Protein AF-A0A1Y1ZKG2-F1 (afdb_monomer_lite)

InterPro domains:
  IPR050148 Terpene synthase-like [PTHR31739] (9-121)

Radius of gyration: 19.65 Å; chains: 1; bounding box: 50×40×45 Å

Secondary structure (DSSP, 8-state):
-GGG--STT---TTHHHHHHHHHHHHHHTT-----TTHHHHHHHHHHHHHHHHHHHTSSS--GGGGGGGGGTTTS-GGGGGGG--TTSSBTTBHHHHHHHHHHSSS--HHHHHHHHHHHHHHHH----TTS--HHHHHHHHHHHHHHHHHTTS--SSS-S-PPPPP-

Structure (mmCIF, N/CA/C/O backbone):
data_AF-A0A1Y1ZKG2-F1
#
_entry.id   AF-A0A1Y1ZKG2-F1
#
loop_
_atom_site.group_PDB
_atom_site.id
_atom_site.type_symbol
_atom_site.label_atom_id
_atom_site.label_alt_id
_atom_site.label_comp_id
_atom_site.label_asym_id
_atom_site.label_entity_id
_atom_site.label_seq_id
_atom_site.pdbx_PDB_ins_code
_atom_site.Cartn_x
_atom_site.Cartn_y
_atom_site.Cartn_z
_atom_site.occupancy
_atom_site.B_iso_or_equiv
_atom_site.auth_seq_id
_atom_site.auth_comp_id
_atom_site.auth_asym_id
_atom_site.auth_atom_id
_atom_site.pdbx_PDB_model_num
ATOM 1 N N . MET A 1 1 ? 0.828 0.495 -25.439 1.00 57.72 1 MET A N 1
ATOM 2 C CA . MET A 1 1 ? 1.589 -0.737 -25.111 1.00 57.72 1 MET A CA 1
ATOM 3 C C . MET A 1 1 ? 2.857 -0.358 -24.353 1.00 57.72 1 MET A C 1
ATOM 5 O O . MET A 1 1 ? 3.376 0.718 -24.618 1.00 57.72 1 MET A O 1
ATOM 9 N N . LEU A 1 2 ? 3.376 -1.229 -23.473 1.00 71.62 2 LEU A N 1
ATOM 10 C CA . LEU A 1 2 ? 4.592 -0.980 -22.667 1.00 71.62 2 LEU A CA 1
ATOM 11 C C . LEU A 1 2 ? 5.842 -0.629 -23.502 1.00 71.62 2 LEU A C 1
ATOM 13 O O . LEU A 1 2 ? 6.729 0.058 -23.012 1.00 71.62 2 LEU A O 1
ATOM 17 N N . GLY A 1 3 ? 5.897 -1.046 -24.774 1.00 71.06 3 GLY A N 1
ATOM 18 C CA . GLY A 1 3 ? 7.006 -0.734 -25.685 1.00 71.06 3 GLY A CA 1
ATOM 19 C C . GLY A 1 3 ? 7.157 0.746 -26.068 1.00 71.06 3 GLY A C 1
ATOM 20 O O . GLY A 1 3 ? 8.199 1.112 -26.592 1.00 71.06 3 GLY A O 1
ATOM 21 N N . GLY A 1 4 ? 6.154 1.590 -25.800 1.00 76.62 4 GLY A N 1
ATOM 22 C CA . GLY A 1 4 ? 6.205 3.040 -26.037 1.00 76.62 4 GLY A CA 1
ATOM 23 C C . GLY A 1 4 ? 6.138 3.864 -24.754 1.00 76.62 4 GLY A C 1
ATOM 24 O O . GLY A 1 4 ? 5.709 5.012 -24.799 1.00 76.62 4 GLY A O 1
ATOM 25 N N . TRP A 1 5 ? 6.450 3.264 -23.602 1.00 77.06 5 TRP A N 1
ATOM 26 C CA . TRP A 1 5 ? 6.348 3.973 -22.335 1.00 77.06 5 TRP A CA 1
ATOM 27 C C . TRP A 1 5 ? 7.523 4.935 -22.147 1.00 77.06 5 TRP A C 1
ATOM 29 O O . TRP A 1 5 ? 8.665 4.518 -21.961 1.00 77.06 5 TRP A O 1
ATOM 39 N N . ASP A 1 6 ? 7.198 6.223 -22.176 1.00 79.00 6 ASP A N 1
ATOM 40 C CA . ASP A 1 6 ? 8.084 7.317 -21.807 1.00 79.00 6 ASP A CA 1
ATOM 41 C C . ASP A 1 6 ? 7.998 7.591 -20.294 1.00 79.00 6 ASP A C 1
ATOM 43 O O . ASP A 1 6 ? 6.964 8.029 -19.776 1.00 79.00 6 ASP A O 1
ATOM 47 N N . LEU A 1 7 ? 9.084 7.288 -19.579 1.00 74.88 7 LEU A N 1
ATOM 48 C CA . LEU A 1 7 ? 9.187 7.512 -18.136 1.00 74.88 7 LEU A CA 1
ATOM 49 C C . LEU A 1 7 ? 9.296 8.998 -17.785 1.00 74.88 7 LEU A C 1
ATOM 51 O O . LEU A 1 7 ? 8.821 9.389 -16.724 1.00 74.88 7 LEU A O 1
ATOM 55 N N . GLU A 1 8 ? 9.892 9.819 -18.650 1.00 73.38 8 GLU A N 1
ATOM 56 C CA . GLU A 1 8 ? 10.102 11.246 -18.381 1.00 73.38 8 GLU A CA 1
ATOM 57 C C . GLU A 1 8 ? 8.808 12.044 -18.564 1.00 73.38 8 GLU A C 1
ATOM 59 O O . GLU A 1 8 ? 8.557 13.002 -17.836 1.00 73.38 8 GLU A O 1
ATOM 64 N N . ALA A 1 9 ? 7.940 11.603 -19.476 1.00 73.88 9 ALA A N 1
ATOM 65 C CA . ALA A 1 9 ? 6.626 12.207 -19.692 1.00 73.88 9 ALA A CA 1
ATOM 66 C C . ALA A 1 9 ? 5.546 11.750 -18.687 1.00 73.88 9 ALA A C 1
ATOM 68 O O . ALA A 1 9 ? 4.425 12.263 -18.718 1.00 73.88 9 ALA A O 1
ATOM 69 N N . THR A 1 10 ? 5.840 10.783 -17.807 1.00 66.00 10 THR A N 1
ATOM 70 C CA . THR A 1 10 ? 4.859 10.207 -16.871 1.00 66.00 10 THR A CA 1
ATOM 71 C C . THR A 1 10 ? 5.133 10.648 -15.432 1.00 66.00 10 THR A C 1
ATOM 73 O O . THR A 1 10 ? 5.696 9.894 -14.646 1.00 66.00 10 THR A O 1
ATOM 76 N N . ASP A 1 11 ? 4.672 11.839 -15.048 1.00 58.53 11 ASP A N 1
ATOM 77 C CA . ASP A 1 11 ? 4.695 12.279 -13.644 1.00 58.53 11 ASP A CA 1
ATOM 78 C C . ASP A 1 11 ? 3.427 11.798 -12.919 1.00 58.53 11 ASP A C 1
ATOM 80 O O . ASP A 1 11 ? 2.417 12.499 -12.823 1.00 58.53 11 ASP A O 1
ATOM 84 N N . ARG A 1 12 ? 3.420 10.532 -12.484 1.00 64.12 12 ARG A N 1
ATOM 85 C CA . ARG A 1 12 ? 2.343 9.994 -11.639 1.00 64.12 12 ARG A CA 1
ATOM 86 C C . ARG A 1 12 ? 2.925 9.477 -10.339 1.00 64.12 12 ARG A C 1
ATOM 88 O O . ARG A 1 12 ? 3.486 8.384 -10.290 1.00 64.12 12 ARG A O 1
ATOM 95 N N . VAL A 1 13 ? 2.734 10.266 -9.283 1.00 58.16 13 VAL A N 1
ATOM 96 C CA . VAL A 1 13 ? 3.130 9.940 -7.910 1.00 58.16 13 VAL A CA 1
ATOM 97 C C . VAL A 1 13 ? 2.662 8.528 -7.550 1.00 58.16 13 VAL A C 1
ATOM 99 O O . VAL A 1 13 ? 1.477 8.217 -7.622 1.00 58.16 13 VAL A O 1
ATOM 102 N N . GLY A 1 14 ? 3.614 7.671 -7.184 1.00 66.06 14 GLY A N 1
ATOM 103 C CA . GLY A 1 14 ? 3.365 6.290 -6.764 1.00 66.06 14 GLY A CA 1
ATOM 104 C C . GLY A 1 14 ? 3.490 5.256 -7.882 1.00 66.06 14 GLY A C 1
ATOM 105 O O . GLY A 1 14 ? 3.734 4.091 -7.586 1.00 66.06 14 GLY A O 1
ATOM 106 N N . LEU A 1 15 ? 3.440 5.643 -9.159 1.00 77.00 15 LEU A N 1
ATOM 107 C CA . LEU A 1 15 ? 3.504 4.694 -10.274 1.00 77.00 15 LEU A CA 1
ATOM 108 C C . LEU A 1 15 ? 4.907 4.095 -10.442 1.00 77.00 15 LEU A C 1
ATOM 110 O O . LEU A 1 15 ? 5.046 2.896 -10.689 1.00 77.00 15 LEU A O 1
ATOM 114 N N . GLU A 1 16 ? 5.953 4.886 -10.200 1.00 81.25 16 GLU A N 1
ATOM 115 C CA . GLU A 1 16 ? 7.351 4.424 -10.211 1.00 81.25 16 GLU A CA 1
ATOM 116 C C . GLU A 1 16 ? 7.733 3.669 -8.929 1.00 81.25 16 GLU A C 1
ATOM 118 O O . GLU A 1 16 ? 8.888 3.286 -8.733 1.00 81.25 16 GLU A O 1
ATOM 123 N N . VAL A 1 17 ? 6.754 3.439 -8.050 1.00 83.50 17 VAL A N 1
ATOM 124 C CA . VAL A 1 17 ? 6.859 2.524 -6.915 1.00 83.50 17 VAL A CA 1
ATOM 125 C C . VAL A 1 17 ? 6.008 1.279 -7.146 1.00 83.50 17 VAL A C 1
ATOM 127 O O . VAL A 1 17 ? 6.518 0.158 -7.106 1.00 83.50 17 VAL A O 1
ATOM 130 N N . LEU A 1 18 ? 4.740 1.486 -7.489 1.00 85.81 18 LEU A N 1
ATOM 131 C CA . LEU A 1 18 ? 3.739 0.448 -7.673 1.00 85.81 18 LEU A CA 1
ATOM 132 C C . LEU A 1 18 ? 4.049 -0.474 -8.853 1.00 85.81 18 LEU A C 1
ATOM 134 O O . LEU A 1 18 ? 4.042 -1.691 -8.694 1.00 85.81 18 LEU A O 1
ATOM 138 N N . VAL A 1 19 ? 4.345 0.072 -10.037 1.00 88.88 19 VAL A N 1
ATOM 139 C CA . VAL A 1 19 ? 4.593 -0.751 -11.234 1.00 88.88 19 VAL A CA 1
ATOM 140 C C . VAL A 1 19 ? 5.819 -1.655 -11.075 1.00 88.88 19 VAL A C 1
ATOM 142 O O . VAL A 1 19 ? 5.698 -2.844 -11.369 1.00 88.88 19 VAL A O 1
ATOM 145 N N . PRO A 1 20 ? 6.977 -1.175 -10.578 1.00 90.06 20 PRO A N 1
ATOM 146 C CA . PRO A 1 20 ? 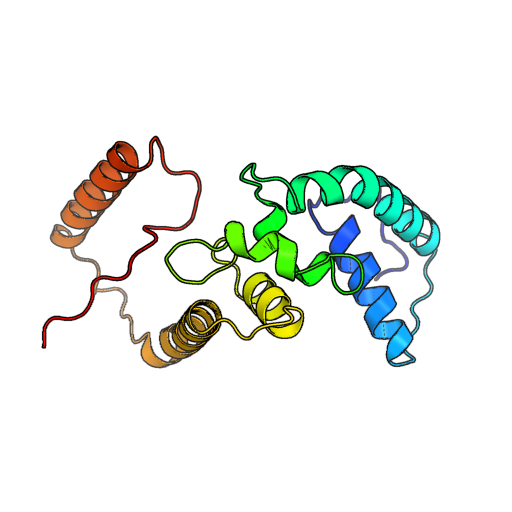8.090 -2.055 -10.224 1.00 90.06 20 PRO A CA 1
ATOM 147 C C . PRO A 1 20 ? 7.678 -3.204 -9.302 1.00 90.06 20 PRO A C 1
ATOM 149 O O . PRO A 1 20 ? 8.085 -4.341 -9.532 1.00 90.06 20 PRO A O 1
ATOM 152 N N . ASN A 1 21 ? 6.854 -2.930 -8.286 1.00 88.44 21 ASN A N 1
ATOM 153 C CA . ASN A 1 21 ? 6.390 -3.960 -7.366 1.00 88.44 21 ASN A CA 1
ATOM 154 C C . ASN A 1 21 ? 5.476 -4.988 -8.055 1.00 88.44 21 ASN A C 1
ATOM 156 O O . ASN A 1 21 ? 5.704 -6.190 -7.938 1.00 88.44 21 ASN A O 1
ATOM 160 N N . LEU A 1 22 ? 4.513 -4.536 -8.862 1.00 88.88 22 LEU A N 1
ATOM 161 C CA . LEU A 1 22 ? 3.661 -5.421 -9.665 1.00 88.88 22 LEU A CA 1
ATOM 162 C C . LEU A 1 22 ? 4.485 -6.302 -10.612 1.00 88.88 22 LEU A C 1
ATOM 164 O O . LEU A 1 22 ? 4.218 -7.494 -10.727 1.00 88.88 22 LEU A O 1
ATOM 168 N N . LEU A 1 23 ? 5.516 -5.744 -11.251 1.00 90.88 23 LEU A N 1
ATOM 169 C CA . LEU A 1 23 ? 6.423 -6.502 -12.114 1.00 90.88 23 LEU A CA 1
ATOM 170 C C . LEU A 1 23 ? 7.177 -7.591 -11.336 1.00 90.88 23 LEU A C 1
ATOM 172 O O . LEU A 1 23 ? 7.290 -8.705 -11.839 1.00 90.88 23 LEU A O 1
ATOM 176 N N . ARG A 1 24 ? 7.645 -7.310 -10.111 1.00 90.12 24 ARG A N 1
ATOM 177 C CA . ARG A 1 24 ? 8.274 -8.325 -9.243 1.00 90.12 24 ARG A CA 1
ATOM 178 C C . ARG A 1 24 ? 7.284 -9.420 -8.843 1.00 90.12 24 ARG A C 1
ATOM 180 O O . ARG A 1 24 ? 7.623 -10.597 -8.915 1.00 90.12 24 ARG A O 1
ATOM 187 N N . LEU A 1 25 ? 6.060 -9.048 -8.465 1.00 85.94 25 LEU A N 1
ATOM 188 C CA . LEU A 1 25 ? 5.000 -9.999 -8.109 1.00 85.94 25 LEU A CA 1
ATOM 189 C C . LEU A 1 25 ? 4.637 -10.918 -9.281 1.00 85.94 25 LEU A C 1
ATOM 191 O O . LEU A 1 25 ? 4.503 -12.125 -9.097 1.00 85.94 25 LEU A O 1
ATOM 195 N N . LEU A 1 26 ? 4.527 -10.366 -10.489 1.00 88.25 26 LEU A N 1
ATOM 196 C CA . LEU A 1 26 ? 4.279 -11.133 -11.711 1.00 88.25 26 LEU A CA 1
ATOM 197 C C . LEU A 1 26 ? 5.435 -12.092 -12.015 1.00 88.25 26 LEU A C 1
ATOM 199 O O . LEU A 1 26 ? 5.191 -13.249 -12.353 1.00 88.25 26 LEU A O 1
ATOM 203 N N . GLU A 1 27 ? 6.681 -11.655 -11.821 1.00 91.75 27 GLU A N 1
ATOM 204 C CA . GLU A 1 27 ? 7.856 -12.507 -12.021 1.00 91.75 27 GLU A CA 1
ATOM 205 C C . GLU A 1 27 ? 7.904 -13.689 -11.051 1.00 91.75 27 GLU A C 1
ATOM 207 O O . GLU A 1 27 ? 8.264 -14.789 -11.469 1.00 91.75 27 GLU A O 1
ATOM 212 N N . ILE A 1 28 ? 7.474 -13.507 -9.796 1.00 87.44 28 ILE A N 1
ATOM 213 C CA . ILE A 1 28 ? 7.318 -14.610 -8.829 1.00 87.44 28 ILE A CA 1
ATOM 214 C C . ILE A 1 28 ? 6.309 -15.650 -9.340 1.00 87.44 28 ILE A C 1
ATOM 216 O O . ILE A 1 28 ? 6.500 -16.845 -9.134 1.00 87.44 28 ILE A O 1
ATOM 220 N N . GLN A 1 29 ? 5.271 -15.214 -10.057 1.00 89.19 29 GLN A N 1
ATOM 221 C CA . GLN A 1 29 ? 4.282 -16.093 -10.694 1.00 89.19 29 GLN A CA 1
ATOM 222 C C . GLN A 1 29 ? 4.744 -16.646 -12.058 1.00 89.19 29 GLN A C 1
ATOM 224 O O . GLN A 1 29 ? 3.959 -17.263 -12.776 1.00 89.19 29 GLN A O 1
ATOM 229 N N . GLY A 1 30 ? 6.003 -16.422 -12.447 1.00 90.62 30 GLY A N 1
ATOM 230 C CA . GLY A 1 30 ? 6.564 -16.880 -13.721 1.00 90.62 30 GLY A CA 1
ATOM 231 C C . GLY A 1 30 ? 6.207 -16.006 -14.927 1.00 90.62 30 GLY A C 1
ATOM 232 O O . GLY A 1 30 ? 6.541 -16.362 -16.058 1.00 90.62 30 GLY A O 1
ATOM 233 N N . VAL A 1 31 ? 5.563 -14.854 -14.718 1.00 91.00 31 VAL A N 1
ATOM 234 C CA . VAL A 1 31 ? 5.191 -13.917 -15.783 1.00 91.00 31 VAL A CA 1
ATOM 235 C C . VAL A 1 31 ? 6.203 -12.781 -15.842 1.00 91.00 31 VAL A C 1
ATOM 237 O O . VAL A 1 31 ? 6.247 -11.909 -14.977 1.00 91.00 31 VAL A O 1
ATOM 240 N N . LYS A 1 32 ? 7.005 -12.756 -16.907 1.00 89.81 32 LYS A N 1
ATOM 241 C CA . LYS A 1 32 ? 8.035 -11.736 -17.106 1.00 89.81 32 LYS A CA 1
ATOM 242 C C . LYS A 1 32 ? 7.674 -10.796 -18.245 1.00 89.81 32 LYS A C 1
ATOM 244 O O . LYS A 1 32 ? 7.424 -11.229 -19.366 1.00 89.81 32 LYS A O 1
ATOM 249 N N . PHE A 1 33 ? 7.733 -9.501 -17.961 1.00 87.12 33 PHE A N 1
ATOM 250 C CA . PHE A 1 33 ? 7.652 -8.455 -18.972 1.00 87.12 33 PHE A CA 1
ATOM 251 C C . PHE A 1 33 ? 9.045 -7.912 -19.230 1.00 87.12 33 PHE A C 1
ATOM 253 O O . PHE A 1 33 ? 9.740 -7.527 -18.289 1.00 87.12 33 PHE A O 1
ATOM 260 N N . ASP A 1 34 ? 9.426 -7.849 -20.500 1.00 87.94 34 ASP A N 1
ATOM 261 C CA . ASP A 1 34 ? 10.616 -7.135 -20.936 1.00 87.94 34 ASP A CA 1
ATOM 262 C C . ASP A 1 34 ? 10.211 -5.971 -21.837 1.00 87.94 34 ASP A C 1
ATOM 264 O O . ASP A 1 34 ? 9.334 -6.099 -22.694 1.00 87.94 34 ASP A O 1
ATOM 268 N N . PHE A 1 35 ? 10.797 -4.808 -21.581 1.00 88.50 35 PHE A N 1
ATOM 269 C CA . PHE A 1 35 ? 10.534 -3.585 -22.328 1.00 88.50 35 PHE A CA 1
ATOM 270 C C . PHE A 1 35 ? 11.695 -2.603 -22.134 1.00 88.50 35 PHE A C 1
ATOM 272 O O . PHE A 1 35 ? 12.337 -2.625 -21.078 1.00 88.50 35 PHE A O 1
ATOM 279 N N . PRO A 1 36 ? 11.956 -1.703 -23.103 1.00 90.44 36 PRO A N 1
ATOM 280 C CA . PRO A 1 36 ? 13.165 -0.872 -23.106 1.00 90.44 36 PRO A CA 1
ATOM 281 C C . PRO A 1 36 ? 13.391 -0.084 -21.808 1.00 90.44 36 PRO A C 1
ATOM 283 O O . PRO A 1 36 ? 14.504 -0.020 -21.290 1.00 90.44 36 PRO A O 1
ATOM 286 N N . ALA A 1 37 ? 12.318 0.464 -21.235 1.00 88.81 37 ALA A N 1
ATOM 287 C CA . ALA A 1 37 ? 12.376 1.293 -20.036 1.00 88.81 37 ALA A CA 1
ATOM 288 C C . ALA A 1 37 ? 12.466 0.503 -18.714 1.00 88.81 37 ALA A C 1
ATOM 290 O O . ALA A 1 37 ? 12.643 1.105 -17.655 1.00 88.81 37 ALA A O 1
ATOM 291 N N . ARG A 1 38 ? 12.373 -0.836 -18.726 1.00 89.44 38 ARG A N 1
ATOM 292 C CA . ARG A 1 38 ? 12.252 -1.647 -17.499 1.00 89.44 38 ARG A CA 1
ATOM 293 C C . ARG A 1 38 ? 13.429 -1.455 -16.547 1.00 89.44 38 ARG A C 1
ATOM 295 O O . ARG A 1 38 ? 13.231 -1.285 -15.347 1.00 89.44 38 ARG A O 1
ATOM 302 N N . LYS A 1 39 ? 14.659 -1.492 -17.066 1.00 91.56 39 LYS A N 1
ATOM 303 C CA . LYS A 1 39 ? 15.869 -1.343 -16.242 1.00 91.56 39 LYS A CA 1
ATOM 304 C C . LYS A 1 39 ? 15.929 0.039 -15.583 1.00 91.56 39 LYS A C 1
ATOM 306 O O . LYS A 1 39 ? 16.232 0.129 -14.398 1.00 91.56 39 LYS A O 1
ATOM 311 N N . ALA A 1 40 ? 15.603 1.088 -16.339 1.00 90.62 40 ALA A N 1
ATOM 312 C CA . ALA A 1 40 ? 15.553 2.455 -15.827 1.00 90.62 40 ALA A CA 1
ATOM 313 C C . ALA A 1 40 ? 14.459 2.619 -14.759 1.00 90.62 40 ALA A C 1
ATOM 315 O O . ALA A 1 40 ? 14.720 3.185 -13.701 1.00 90.62 40 ALA A O 1
ATOM 316 N N . LEU A 1 41 ? 13.275 2.041 -14.988 1.00 90.19 41 LEU A N 1
ATOM 317 C CA . LEU A 1 41 ? 12.168 2.035 -14.030 1.00 90.19 41 LEU A CA 1
ATOM 318 C C . LEU A 1 41 ? 12.553 1.361 -12.702 1.00 90.19 41 LEU A C 1
ATOM 320 O O . LEU A 1 41 ? 12.265 1.895 -11.633 1.00 90.19 41 LEU A O 1
ATOM 324 N N . MET A 1 42 ? 13.226 0.208 -12.757 1.00 90.69 42 MET A N 1
ATOM 325 C CA . MET A 1 42 ? 13.678 -0.503 -11.554 1.00 90.69 42 MET A CA 1
ATOM 326 C C . MET A 1 42 ? 14.744 0.288 -10.782 1.00 90.69 42 MET A C 1
ATOM 328 O O . MET A 1 42 ? 14.673 0.363 -9.560 1.00 90.69 42 MET A O 1
ATOM 332 N N . ALA A 1 43 ? 15.680 0.944 -11.474 1.00 90.94 43 ALA A N 1
ATOM 333 C CA . ALA A 1 43 ? 16.667 1.809 -10.825 1.00 90.94 43 ALA A CA 1
ATOM 334 C C . ALA A 1 43 ? 16.016 3.047 -10.175 1.00 90.94 43 ALA A C 1
ATOM 336 O O . ALA A 1 43 ? 16.357 3.421 -9.053 1.00 90.94 43 ALA A O 1
ATOM 337 N N . LEU A 1 44 ? 15.035 3.663 -10.844 1.00 88.75 44 LEU A N 1
ATOM 338 C CA . LEU A 1 44 ? 14.277 4.788 -10.290 1.00 88.75 44 LEU A CA 1
ATOM 339 C C . LEU A 1 44 ? 13.506 4.385 -9.026 1.00 88.75 44 LEU A C 1
ATOM 341 O O . LEU A 1 44 ? 13.462 5.149 -8.061 1.00 88.75 44 LEU A O 1
ATOM 345 N N . ASN A 1 45 ? 12.938 3.179 -9.016 1.00 89.75 45 ASN A N 1
ATOM 346 C CA . ASN A 1 45 ? 12.257 2.619 -7.856 1.00 89.75 45 ASN A CA 1
ATOM 347 C C . ASN A 1 45 ? 13.172 2.535 -6.629 1.00 89.75 45 ASN A C 1
ATOM 349 O O . ASN A 1 45 ? 12.786 2.989 -5.553 1.00 89.75 45 ASN A O 1
ATOM 353 N N . GLU A 1 46 ? 14.388 2.013 -6.798 1.00 88.88 46 GLU A N 1
ATOM 354 C CA . GLU A 1 46 ? 15.383 1.917 -5.723 1.00 88.88 46 GLU A CA 1
ATOM 355 C C . GLU A 1 46 ? 15.744 3.303 -5.175 1.00 88.88 46 GLU A C 1
ATOM 357 O O . GLU A 1 46 ? 15.726 3.523 -3.962 1.00 88.88 46 GLU A O 1
ATOM 362 N N . VAL A 1 47 ? 15.976 4.279 -6.060 1.00 89.31 47 VAL A N 1
ATOM 363 C CA . VAL A 1 47 ? 16.265 5.664 -5.656 1.00 89.31 47 VAL A CA 1
ATOM 364 C C . VAL A 1 47 ? 15.092 6.279 -4.892 1.00 89.31 47 VAL A C 1
ATOM 366 O O . VAL A 1 47 ? 15.308 6.893 -3.845 1.00 89.31 47 VAL A O 1
ATOM 369 N N . LYS A 1 48 ? 13.847 6.116 -5.361 1.00 87.25 48 LYS A N 1
ATOM 370 C CA . LYS A 1 48 ? 12.669 6.629 -4.640 1.00 87.25 48 LYS A CA 1
ATOM 371 C C . LYS A 1 48 ? 12.511 5.943 -3.284 1.00 87.25 48 LYS A C 1
ATOM 373 O O . LYS A 1 48 ? 12.238 6.628 -2.301 1.00 87.25 48 LYS A O 1
ATOM 378 N N . TRP A 1 49 ? 12.754 4.638 -3.193 1.00 85.00 49 TRP A N 1
ATOM 379 C CA . TRP A 1 49 ? 12.632 3.899 -1.937 1.00 85.00 49 TRP A CA 1
ATOM 380 C C . TRP A 1 49 ? 13.545 4.441 -0.833 1.00 85.00 49 TRP A C 1
ATOM 382 O O . TRP A 1 49 ? 13.076 4.652 0.284 1.00 85.00 49 TRP A O 1
ATOM 392 N N . THR A 1 50 ? 14.800 4.783 -1.151 1.00 85.69 50 THR A N 1
ATOM 393 C CA . THR A 1 50 ? 15.730 5.367 -0.158 1.00 85.69 50 THR A CA 1
ATOM 394 C C . THR A 1 50 ? 15.220 6.669 0.472 1.00 85.69 50 THR A C 1
ATOM 396 O O . THR A 1 50 ? 15.599 6.997 1.594 1.00 85.69 50 THR A O 1
ATOM 399 N N . LYS A 1 51 ? 14.340 7.398 -0.226 1.00 85.50 51 LYS A N 1
ATOM 400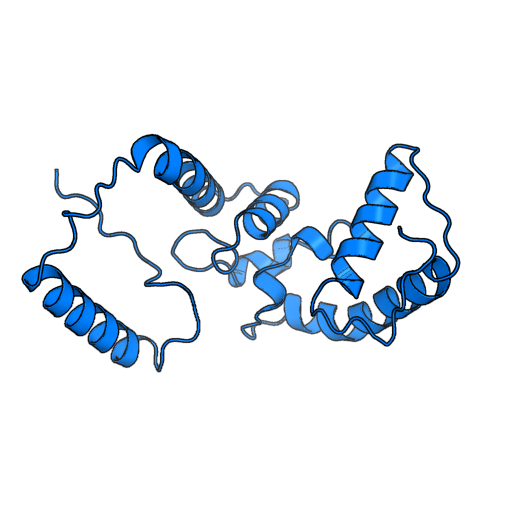 C CA . LYS A 1 51 ? 13.742 8.654 0.245 1.00 85.50 51 LYS A CA 1
ATOM 401 C C . LYS A 1 51 ? 12.396 8.437 0.937 1.00 85.50 51 LYS A C 1
ATOM 403 O O . LYS A 1 51 ? 12.112 9.091 1.934 1.00 85.50 51 LYS A O 1
ATOM 408 N N . LEU A 1 52 ? 11.566 7.543 0.400 1.00 85.81 52 LEU A N 1
ATOM 409 C CA . LEU A 1 52 ? 10.185 7.336 0.848 1.00 85.81 52 LEU A CA 1
ATOM 410 C C . LEU A 1 52 ? 10.077 6.377 2.041 1.00 85.81 52 LEU A C 1
ATOM 412 O O . LEU A 1 52 ? 9.240 6.592 2.915 1.00 85.81 52 LEU A O 1
ATOM 416 N N . GLY A 1 53 ? 10.933 5.353 2.107 1.00 83.06 53 GLY A N 1
ATOM 417 C CA . GLY A 1 53 ? 10.923 4.349 3.174 1.00 83.06 53 GLY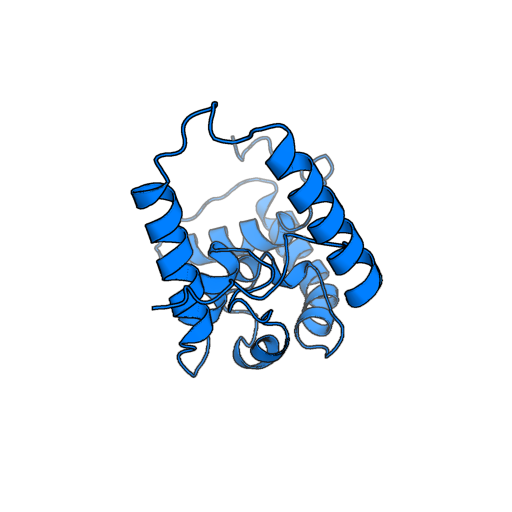 A CA 1
ATOM 418 C C . GLY A 1 53 ? 11.035 4.951 4.581 1.00 83.06 53 GLY A C 1
ATOM 419 O O . GLY A 1 53 ? 10.178 4.664 5.417 1.00 83.06 53 GLY A O 1
ATOM 420 N N . PRO A 1 54 ? 12.006 5.850 4.849 1.00 87.44 54 PRO A N 1
ATOM 421 C CA . PRO A 1 54 ? 12.122 6.496 6.155 1.00 87.44 54 PRO A CA 1
ATOM 422 C C . PRO A 1 54 ? 10.874 7.286 6.563 1.00 87.44 54 PRO A C 1
ATOM 424 O O . PRO A 1 54 ? 10.509 7.276 7.736 1.00 87.44 54 PRO A O 1
ATOM 427 N N . ALA A 1 55 ? 10.201 7.939 5.607 1.00 86.81 55 ALA A N 1
ATOM 428 C CA . ALA A 1 55 ? 8.991 8.713 5.873 1.00 86.81 55 ALA A CA 1
ATOM 429 C C . ALA A 1 55 ? 7.813 7.818 6.293 1.00 86.81 55 ALA A C 1
ATOM 431 O O . ALA A 1 55 ? 7.084 8.182 7.211 1.00 86.81 55 ALA A O 1
ATOM 432 N N . LEU A 1 56 ? 7.667 6.640 5.674 1.00 85.94 56 LEU A N 1
ATOM 433 C CA . LEU A 1 56 ? 6.616 5.660 5.988 1.00 85.94 56 LEU A CA 1
ATOM 434 C C . LEU A 1 56 ? 6.727 5.067 7.394 1.00 85.94 56 LEU A C 1
ATOM 436 O O . LEU A 1 56 ? 5.715 4.736 7.994 1.00 85.94 56 LEU A O 1
ATOM 440 N N . THR A 1 57 ? 7.945 4.907 7.909 1.00 85.44 57 THR A N 1
ATOM 441 C CA . THR A 1 57 ? 8.178 4.370 9.261 1.00 85.44 57 THR A CA 1
ATOM 442 C C . THR A 1 57 ? 8.325 5.459 10.321 1.00 85.44 57 THR A C 1
ATOM 444 O O . THR A 1 57 ? 8.559 5.162 11.491 1.00 85.44 57 THR A O 1
ATOM 447 N N . SER A 1 58 ? 8.269 6.729 9.916 1.00 88.25 58 SER A N 1
ATOM 448 C CA . SER A 1 58 ? 8.391 7.855 10.836 1.00 88.25 58 SER A CA 1
ATOM 449 C C . SER A 1 58 ? 7.078 8.082 11.597 1.00 88.25 58 SER A C 1
ATOM 451 O O . SER A 1 58 ? 6.009 7.715 11.116 1.00 88.25 58 SER A O 1
ATOM 453 N N . PRO A 1 59 ? 7.099 8.747 12.762 1.00 85.94 59 PRO A N 1
ATOM 454 C CA . PRO A 1 59 ? 5.865 9.165 13.427 1.00 85.94 59 PRO A CA 1
ATOM 455 C C . PRO A 1 59 ? 5.131 10.297 12.679 1.00 85.94 59 PRO A C 1
ATOM 457 O O . PRO A 1 59 ? 4.032 10.679 13.074 1.00 85.94 59 PRO A O 1
ATOM 460 N N . THR A 1 60 ? 5.719 10.870 11.623 1.00 87.00 60 THR A N 1
ATOM 461 C CA . THR A 1 60 ? 5.149 12.006 10.893 1.00 87.00 60 THR A CA 1
ATOM 462 C C . THR A 1 60 ? 4.072 11.542 9.907 1.00 87.00 60 THR A C 1
ATOM 464 O O . THR A 1 60 ? 4.339 10.653 9.098 1.00 87.00 60 THR A O 1
ATOM 467 N N . PRO A 1 61 ? 2.869 12.151 9.909 1.00 84.06 61 PRO A N 1
ATOM 468 C CA . PRO A 1 61 ? 1.835 11.844 8.926 1.00 84.06 61 PRO A CA 1
ATOM 469 C C . PRO A 1 61 ? 2.333 12.012 7.486 1.00 84.06 61 PRO A C 1
ATOM 471 O O . PRO A 1 61 ? 2.975 13.007 7.150 1.00 84.06 61 PRO A O 1
ATOM 474 N N . THR A 1 62 ? 2.006 11.051 6.625 1.00 87.56 62 THR A N 1
ATOM 475 C CA . THR A 1 62 ? 2.394 11.061 5.212 1.00 87.56 62 THR A CA 1
ATOM 476 C C . THR A 1 62 ? 1.271 10.526 4.332 1.00 87.56 62 THR A C 1
ATOM 478 O O . THR A 1 62 ? 0.541 9.612 4.710 1.00 87.56 62 THR A O 1
ATOM 481 N N . THR A 1 63 ? 1.134 11.074 3.126 1.00 88.12 63 THR A N 1
ATOM 482 C CA . THR A 1 63 ? 0.142 10.613 2.141 1.00 88.12 63 THR A CA 1
ATOM 483 C C . THR A 1 63 ? 0.517 9.273 1.510 1.00 88.12 63 THR A C 1
ATOM 485 O O . THR A 1 63 ? -0.337 8.616 0.922 1.00 88.12 63 THR A O 1
ATOM 488 N N . LEU A 1 64 ? 1.764 8.816 1.683 1.00 88.62 64 LEU A N 1
ATOM 489 C CA . LEU A 1 64 ? 2.232 7.508 1.204 1.00 88.62 64 LEU A CA 1
ATOM 490 C C . LEU A 1 64 ? 1.443 6.336 1.806 1.00 88.62 64 LEU A C 1
ATOM 492 O O . LEU A 1 64 ? 1.374 5.269 1.200 1.00 88.62 64 LEU A O 1
ATOM 496 N N . ILE A 1 65 ? 0.791 6.557 2.951 1.00 90.94 65 ILE A N 1
ATOM 497 C CA . ILE A 1 65 ? -0.111 5.596 3.594 1.00 90.94 65 ILE A CA 1
ATOM 498 C C . ILE A 1 65 ? -1.301 5.228 2.696 1.00 90.94 65 ILE A C 1
ATOM 500 O O . ILE A 1 65 ? -1.887 4.167 2.868 1.00 90.94 65 ILE A O 1
ATOM 504 N N . HIS A 1 66 ? -1.640 6.038 1.690 1.00 90.38 66 HIS A N 1
ATOM 505 C CA . HIS A 1 66 ? -2.705 5.719 0.736 1.00 90.38 66 HIS A CA 1
ATOM 506 C C . HIS A 1 66 ? -2.324 4.639 -0.297 1.00 90.38 66 HIS A C 1
ATOM 508 O O . HIS A 1 66 ? -3.208 4.145 -0.994 1.00 90.38 66 HIS A O 1
ATOM 514 N N . THR A 1 67 ? -1.040 4.273 -0.421 1.00 89.88 67 THR A N 1
ATOM 515 C CA . THR A 1 67 ? -0.545 3.368 -1.482 1.00 89.88 67 THR A CA 1
ATOM 516 C C . THR A 1 67 ? 0.419 2.298 -0.941 1.00 89.88 67 THR A C 1
ATOM 518 O O . THR A 1 67 ? 1.462 1.997 -1.522 1.00 89.88 67 THR A O 1
ATOM 521 N N . LEU A 1 68 ? 0.116 1.710 0.223 1.00 92.25 68 LEU A N 1
ATOM 522 C CA . LEU A 1 68 ? 1.011 0.728 0.848 1.00 92.25 68 LEU A CA 1
ATOM 523 C C . LEU A 1 68 ? 1.207 -0.544 0.010 1.00 92.25 68 LEU A C 1
ATOM 525 O O . LEU A 1 68 ? 2.254 -1.186 0.112 1.00 92.25 68 LEU A O 1
ATOM 529 N N . GLU A 1 69 ? 0.262 -0.882 -0.872 1.00 90.69 69 GLU A N 1
ATOM 530 C CA . GLU A 1 69 ? 0.389 -2.000 -1.814 1.00 90.69 69 GLU A CA 1
ATOM 531 C C . GLU A 1 69 ? 1.605 -1.871 -2.747 1.00 90.69 69 GLU A C 1
ATOM 533 O O . GLU A 1 69 ? 2.115 -2.872 -3.256 1.00 90.69 69 GLU A O 1
ATOM 538 N N . ALA A 1 70 ? 2.124 -0.656 -2.937 1.00 89.75 70 ALA A N 1
ATOM 539 C CA . ALA A 1 70 ? 3.320 -0.406 -3.730 1.00 89.75 70 ALA A CA 1
ATOM 540 C C . ALA A 1 70 ? 4.616 -0.903 -3.059 1.00 89.75 70 ALA A C 1
ATOM 542 O O . ALA A 1 70 ? 5.636 -1.021 -3.736 1.00 89.75 70 ALA A O 1
ATOM 543 N N . PHE A 1 71 ? 4.590 -1.210 -1.758 1.00 88.75 71 PHE A N 1
ATOM 544 C CA . PHE A 1 71 ? 5.785 -1.514 -0.960 1.00 88.75 71 PHE A CA 1
ATOM 545 C C . PHE A 1 71 ? 5.844 -2.954 -0.432 1.00 88.75 71 PHE A C 1
ATOM 547 O O . PHE A 1 71 ? 6.681 -3.270 0.422 1.00 88.75 71 PHE A O 1
ATOM 554 N N . PHE A 1 72 ? 4.989 -3.841 -0.948 1.00 86.44 72 PHE A N 1
ATOM 555 C CA . PHE A 1 72 ? 5.004 -5.265 -0.605 1.00 86.44 72 PHE A CA 1
ATOM 556 C C . PHE A 1 72 ? 6.419 -5.861 -0.715 1.00 86.44 72 PHE A C 1
ATOM 558 O O . PHE A 1 72 ? 7.151 -5.596 -1.668 1.00 86.44 72 PHE A O 1
ATOM 565 N N . GLY A 1 73 ? 6.820 -6.652 0.281 1.00 84.44 73 GLY A N 1
ATOM 566 C CA . GLY A 1 73 ? 8.141 -7.290 0.333 1.00 84.44 73 GLY A CA 1
ATOM 567 C C . GLY A 1 73 ? 9.320 -6.357 0.646 1.00 84.44 73 GLY A C 1
ATOM 568 O O . GLY A 1 73 ? 10.433 -6.846 0.820 1.00 84.44 73 GLY A O 1
ATOM 569 N N . THR A 1 74 ? 9.105 -5.040 0.739 1.00 84.19 74 THR A N 1
ATOM 570 C CA . THR A 1 74 ? 10.157 -4.056 1.081 1.00 84.19 74 THR A CA 1
ATOM 571 C C . THR A 1 74 ? 9.884 -3.279 2.366 1.00 84.19 74 THR A C 1
ATOM 573 O O . THR A 1 74 ? 10.827 -2.834 3.018 1.00 84.19 74 THR A O 1
ATOM 576 N N . LEU A 1 75 ? 8.613 -3.131 2.743 1.00 90.44 75 LEU A N 1
ATOM 577 C CA . LEU A 1 75 ? 8.176 -2.434 3.946 1.00 90.44 75 LEU A CA 1
ATOM 578 C C . LEU A 1 75 ? 7.900 -3.420 5.085 1.00 90.44 75 LEU A C 1
ATOM 580 O O . LEU A 1 75 ? 7.291 -4.466 4.884 1.00 90.44 75 LEU A O 1
ATOM 584 N N . ASP A 1 76 ? 8.304 -3.035 6.293 1.00 92.06 76 ASP A N 1
ATOM 585 C CA . ASP A 1 76 ? 7.868 -3.664 7.536 1.00 92.06 76 ASP A CA 1
ATOM 586 C C . ASP A 1 76 ? 6.501 -3.086 7.936 1.00 92.06 76 ASP A C 1
ATOM 588 O O . ASP A 1 76 ? 6.407 -1.949 8.408 1.00 92.06 76 ASP A O 1
ATOM 592 N N . PHE A 1 77 ? 5.435 -3.848 7.689 1.00 93.88 77 PHE A N 1
ATOM 593 C CA . PHE A 1 77 ? 4.059 -3.384 7.875 1.00 93.88 77 PHE A CA 1
ATOM 594 C C . PHE A 1 77 ? 3.640 -3.262 9.345 1.00 93.88 77 PHE A C 1
ATOM 596 O O . PHE A 1 77 ? 2.688 -2.542 9.654 1.00 93.88 77 PHE A O 1
ATOM 603 N N . ASP A 1 78 ? 4.372 -3.871 10.277 1.00 93.25 78 ASP A N 1
ATOM 604 C CA . ASP A 1 78 ? 4.110 -3.673 11.706 1.00 93.25 78 ASP A CA 1
ATOM 605 C C . ASP A 1 78 ? 4.467 -2.249 12.143 1.00 93.25 78 ASP A C 1
ATOM 607 O O . ASP A 1 78 ? 3.841 -1.685 13.044 1.00 93.25 78 ASP A O 1
ATOM 611 N N . LYS A 1 79 ? 5.418 -1.621 11.442 1.00 92.56 79 LYS A N 1
ATOM 612 C CA . LYS A 1 79 ? 5.853 -0.246 11.696 1.00 92.56 79 LYS A CA 1
ATOM 613 C C . LYS A 1 79 ? 4.946 0.824 11.116 1.00 92.56 79 LYS A C 1
ATOM 615 O O . LYS A 1 79 ? 5.264 1.987 11.306 1.00 92.56 79 LYS A O 1
ATOM 620 N N . VAL A 1 80 ? 3.869 0.485 10.407 1.00 92.62 80 VAL A N 1
ATOM 621 C CA . VAL A 1 80 ? 2.938 1.496 9.864 1.00 92.62 80 VAL A CA 1
ATOM 622 C C . VAL A 1 80 ? 1.584 1.503 10.558 1.00 92.62 80 VAL A C 1
ATOM 624 O O . VAL A 1 80 ? 0.768 2.376 10.279 1.00 92.62 80 VAL A O 1
ATOM 627 N N . LYS A 1 81 ? 1.346 0.587 11.506 1.00 92.75 81 LYS A N 1
ATOM 628 C CA . LYS A 1 81 ? 0.083 0.485 12.253 1.00 92.75 81 LYS A CA 1
ATOM 629 C C . LYS A 1 81 ? -0.335 1.804 12.910 1.00 92.75 81 LYS A C 1
ATOM 631 O O . LYS A 1 81 ? -1.520 2.119 12.952 1.00 92.75 81 LYS A O 1
ATOM 636 N N . HIS A 1 82 ? 0.621 2.601 13.392 1.00 90.88 82 HIS A N 1
ATOM 637 C CA . HIS A 1 82 ? 0.348 3.893 14.035 1.00 90.88 82 HIS A CA 1
ATOM 638 C C . HIS A 1 82 ? -0.207 4.957 13.080 1.00 90.88 82 HIS A C 1
ATOM 640 O O . HIS A 1 82 ? -0.714 5.974 13.545 1.00 90.88 82 HIS A O 1
ATOM 646 N N . HIS A 1 83 ? -0.121 4.744 11.765 1.00 91.31 83 HIS A N 1
ATOM 647 C CA . HIS A 1 83 ? -0.697 5.635 10.759 1.00 91.31 83 HIS A CA 1
ATOM 648 C C . HIS A 1 83 ? -2.155 5.325 10.409 1.00 91.31 83 HIS A C 1
ATOM 650 O O . HIS A 1 83 ? -2.772 6.094 9.668 1.00 91.31 83 HIS A O 1
ATOM 656 N N . LYS A 1 84 ? -2.707 4.214 10.909 1.00 92.62 84 LYS A N 1
ATOM 657 C CA . LYS A 1 84 ? -4.111 3.856 10.707 1.00 92.62 84 LYS A CA 1
ATOM 658 C C . LYS A 1 84 ? -5.004 4.967 11.256 1.00 92.62 84 LYS A C 1
ATOM 660 O O . LYS A 1 84 ? -4.814 5.425 12.383 1.00 92.62 84 LYS A O 1
ATOM 665 N N . ILE A 1 85 ? -5.970 5.412 10.459 1.00 89.62 85 ILE A N 1
ATOM 666 C CA . ILE A 1 85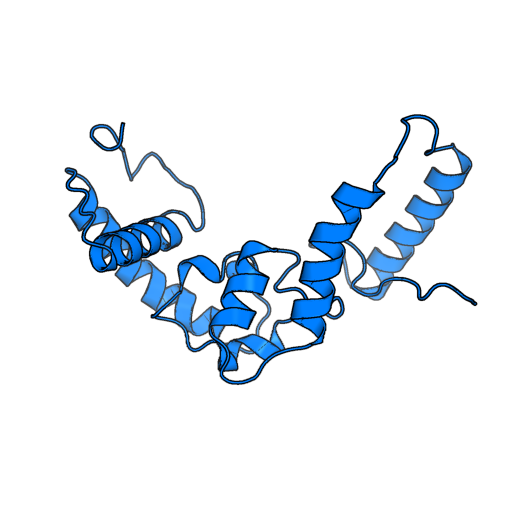 ? -6.904 6.451 10.901 1.00 89.62 85 ILE A CA 1
ATOM 667 C C . ILE A 1 85 ? -8.055 5.806 11.699 1.00 89.62 85 ILE A C 1
ATOM 669 O O . ILE A 1 85 ? -8.310 4.613 11.526 1.00 89.62 85 ILE A O 1
ATOM 673 N N . PRO A 1 86 ? -8.788 6.555 12.545 1.00 89.38 86 PRO A N 1
ATOM 674 C CA . PRO A 1 86 ? -9.767 5.966 13.468 1.00 89.38 86 PRO A CA 1
ATOM 675 C C . PRO A 1 86 ? -10.904 5.139 12.838 1.00 89.38 86 PRO A C 1
ATOM 677 O O . PRO A 1 86 ? -11.520 4.340 13.532 1.00 89.38 86 PRO A O 1
ATOM 680 N N . ASN A 1 87 ? -11.163 5.259 11.529 1.00 85.75 87 ASN A N 1
ATOM 681 C CA . ASN A 1 87 ? -12.132 4.401 10.836 1.00 85.75 87 ASN A CA 1
ATOM 682 C C . ASN A 1 87 ? -11.579 3.007 10.465 1.00 85.75 87 ASN A C 1
ATOM 684 O O . ASN A 1 87 ? -12.275 2.260 9.780 1.00 85.75 87 ASN A O 1
ATOM 688 N N . GLY A 1 88 ? -10.337 2.694 10.854 1.00 91.25 88 GLY A N 1
ATOM 689 C CA . GLY A 1 88 ? -9.640 1.439 10.572 1.00 91.25 88 GLY A CA 1
ATOM 690 C C . GLY A 1 88 ? -8.824 1.430 9.277 1.00 91.25 88 GLY A C 1
ATOM 691 O O . GLY A 1 88 ? -8.047 0.509 9.046 1.00 91.25 88 GLY A O 1
ATOM 692 N N . SER A 1 89 ? -8.950 2.445 8.424 1.00 93.81 89 SER A N 1
ATOM 693 C CA . SER A 1 89 ? -8.283 2.452 7.120 1.00 93.81 89 SER A CA 1
ATOM 694 C C . SER A 1 89 ? -6.857 2.998 7.145 1.00 93.81 89 SER A C 1
ATOM 696 O O . SER A 1 89 ? -6.478 3.845 7.961 1.00 93.81 89 SER A O 1
ATOM 698 N N . MET A 1 90 ? -6.090 2.589 6.140 1.00 93.81 90 MET A N 1
ATOM 699 C CA . MET A 1 90 ? -4.836 3.231 5.762 1.00 93.81 90 MET A CA 1
ATOM 700 C C . MET A 1 90 ? -5.147 4.384 4.801 1.00 93.81 90 MET A C 1
ATOM 702 O O . MET A 1 90 ? -5.214 4.215 3.583 1.00 93.81 90 MET A O 1
ATOM 706 N N . LEU A 1 91 ? -5.404 5.562 5.378 1.00 91.38 91 LEU A N 1
ATOM 707 C CA . LEU A 1 91 ? -5.733 6.808 4.670 1.00 91.38 91 LEU A CA 1
ATOM 708 C C . LEU A 1 91 ? -6.911 6.677 3.678 1.00 91.38 91 LEU A C 1
ATOM 710 O O . LEU A 1 91 ? -6.830 7.160 2.548 1.00 91.38 91 LEU A O 1
ATOM 714 N N . ALA A 1 92 ? -7.990 6.000 4.085 1.00 89.56 92 ALA A N 1
ATOM 715 C CA . ALA A 1 92 ? -9.192 5.736 3.283 1.00 89.56 92 ALA A CA 1
ATOM 716 C C . ALA A 1 92 ? -8.952 4.958 1.971 1.00 89.56 92 ALA A C 1
ATOM 718 O O . ALA A 1 92 ? -9.792 4.973 1.074 1.00 89.56 92 ALA A O 1
ATOM 719 N N . SER A 1 93 ? -7.826 4.248 1.842 1.00 91.75 93 SER A N 1
ATOM 720 C CA . SER A 1 93 ? -7.522 3.410 0.676 1.00 91.75 93 SER A CA 1
ATOM 721 C C . SER A 1 93 ? -7.829 1.936 0.957 1.00 91.75 93 SER A C 1
ATOM 723 O O . SER A 1 93 ? -7.173 1.336 1.814 1.00 91.75 93 SER A O 1
ATOM 725 N N . PRO A 1 94 ? -8.789 1.305 0.248 1.00 92.31 94 PRO A N 1
ATOM 726 C CA . PRO A 1 94 ? -9.037 -0.130 0.373 1.00 92.31 94 PRO A CA 1
ATOM 727 C C . PRO A 1 94 ? -7.822 -0.984 -0.003 1.00 92.31 94 PRO A C 1
ATOM 729 O O . PRO A 1 94 ? -7.472 -1.884 0.755 1.00 92.31 94 PRO A O 1
ATOM 732 N N . SER A 1 95 ? -7.130 -0.684 -1.111 1.00 91.50 95 SER A N 1
ATOM 733 C CA . SER A 1 95 ? -5.945 -1.448 -1.542 1.00 91.50 95 SER A CA 1
ATOM 734 C C . SER A 1 95 ? -4.817 -1.377 -0.519 1.00 91.50 95 SER A C 1
ATOM 736 O O . SER A 1 95 ? -4.239 -2.404 -0.166 1.00 91.50 95 SER A O 1
ATOM 738 N N . SER A 1 96 ? -4.564 -0.184 0.017 1.00 94.06 96 SER A N 1
ATOM 739 C CA . SER A 1 96 ? -3.547 0.023 1.043 1.00 94.06 96 SER A CA 1
ATOM 740 C C . SER A 1 96 ? -3.911 -0.676 2.352 1.00 94.06 96 SER A C 1
ATOM 742 O O . SER A 1 96 ? -3.062 -1.293 2.993 1.00 94.06 96 SER A O 1
ATOM 744 N N . THR A 1 97 ? -5.194 -0.645 2.728 1.00 95.44 97 THR A N 1
ATOM 745 C CA . THR A 1 97 ? -5.684 -1.309 3.945 1.00 95.44 97 THR A CA 1
ATOM 746 C C . THR A 1 97 ? -5.591 -2.832 3.830 1.00 95.44 97 THR A C 1
ATOM 748 O O . THR A 1 97 ? -5.157 -3.482 4.777 1.00 95.44 97 THR A O 1
ATOM 751 N N . VAL A 1 98 ? -5.904 -3.409 2.663 1.00 95.31 98 VAL A N 1
ATOM 752 C CA . VAL A 1 98 ? -5.678 -4.841 2.390 1.00 95.31 98 VAL A CA 1
ATOM 753 C C . VAL A 1 98 ? -4.191 -5.176 2.446 1.00 95.31 98 VAL A C 1
ATOM 755 O O . VAL A 1 98 ? -3.812 -6.156 3.083 1.00 95.31 98 VAL A O 1
ATOM 758 N N . ALA A 1 99 ? -3.337 -4.367 1.812 1.00 93.75 99 ALA A N 1
ATOM 759 C CA . ALA A 1 99 ? -1.895 -4.590 1.831 1.00 93.75 99 ALA A CA 1
ATOM 760 C C . ALA A 1 99 ? -1.341 -4.577 3.260 1.00 93.75 99 ALA A C 1
ATOM 762 O O . ALA A 1 99 ? -0.550 -5.450 3.604 1.00 93.75 99 ALA A O 1
ATOM 763 N N . TYR A 1 100 ? -1.801 -3.645 4.096 1.00 96.06 100 TYR A N 1
ATOM 764 C CA . TYR A 1 100 ? -1.501 -3.624 5.524 1.00 96.06 100 TYR A CA 1
ATOM 765 C C . TYR A 1 100 ? -1.936 -4.917 6.218 1.00 96.06 100 TYR A C 1
ATOM 767 O O . TYR A 1 100 ? -1.096 -5.632 6.760 1.00 96.06 100 TYR A O 1
ATOM 775 N N . LEU A 1 101 ? -3.215 -5.274 6.111 1.00 95.56 101 LEU A N 1
ATOM 776 C CA . LEU A 1 101 ? -3.783 -6.428 6.804 1.00 95.56 101 LEU A CA 1
ATOM 777 C C . LEU A 1 101 ? -3.119 -7.760 6.407 1.00 95.56 101 LEU A C 1
ATOM 779 O O . LEU A 1 101 ? -2.885 -8.610 7.258 1.00 95.56 101 LEU A O 1
ATOM 783 N N . MET A 1 102 ? -2.775 -7.933 5.127 1.00 94.06 102 MET A N 1
ATOM 784 C CA . MET A 1 102 ? -2.130 -9.150 4.615 1.00 94.06 102 MET A CA 1
ATOM 785 C C . MET A 1 102 ? -0.659 -9.301 5.025 1.00 94.06 102 MET A C 1
ATOM 787 O O . MET A 1 102 ? -0.123 -10.404 4.920 1.00 94.06 102 MET A O 1
ATOM 791 N N . ASN A 1 103 ? 0.011 -8.213 5.416 1.00 94.00 103 ASN A N 1
ATOM 792 C CA . ASN A 1 103 ? 1.459 -8.198 5.653 1.00 94.00 103 ASN A CA 1
ATOM 793 C C . ASN A 1 103 ? 1.851 -7.842 7.090 1.00 94.00 103 ASN A C 1
ATOM 795 O O . ASN A 1 103 ? 3.031 -7.930 7.429 1.00 94.00 103 ASN A O 1
ATOM 799 N N . SER A 1 104 ? 0.897 -7.454 7.935 1.00 94.19 104 SER A N 1
ATOM 800 C CA . SER A 1 104 ? 1.118 -7.326 9.373 1.00 94.19 104 SER A CA 1
ATOM 801 C C . SER A 1 104 ? 1.265 -8.689 10.044 1.00 94.19 104 SER A C 1
ATOM 803 O O . SER A 1 104 ? 0.607 -9.663 9.677 1.00 94.19 104 SER A O 1
ATOM 805 N N . SER A 1 105 ? 2.099 -8.755 11.081 1.00 95.12 105 SER A N 1
ATOM 806 C CA . SER A 1 105 ? 2.265 -9.963 11.902 1.00 95.12 105 SER A CA 1
ATOM 807 C C . SER A 1 105 ? 1.055 -10.252 12.789 1.00 95.12 105 SER A C 1
ATOM 809 O O . SER A 1 105 ? 0.874 -11.378 13.253 1.00 95.12 105 SER A O 1
ATOM 811 N N . THR A 1 106 ? 0.222 -9.237 13.027 1.00 95.00 106 THR A N 1
ATOM 812 C CA . THR A 1 106 ? -1.011 -9.337 13.806 1.00 95.00 106 THR A CA 1
ATOM 813 C C . THR A 1 106 ? -2.192 -8.872 12.974 1.00 95.00 106 THR A C 1
ATOM 815 O O . THR A 1 106 ? -2.128 -7.838 12.311 1.00 95.00 106 THR A O 1
ATOM 818 N N . TRP A 1 107 ? -3.273 -9.647 13.027 1.00 94.56 107 TRP A N 1
ATOM 819 C CA . TRP A 1 107 ? -4.527 -9.282 12.388 1.00 94.56 107 TRP A CA 1
ATOM 820 C C . TRP A 1 107 ? -5.135 -8.057 13.080 1.00 94.56 107 TRP A C 1
ATOM 822 O O . TRP A 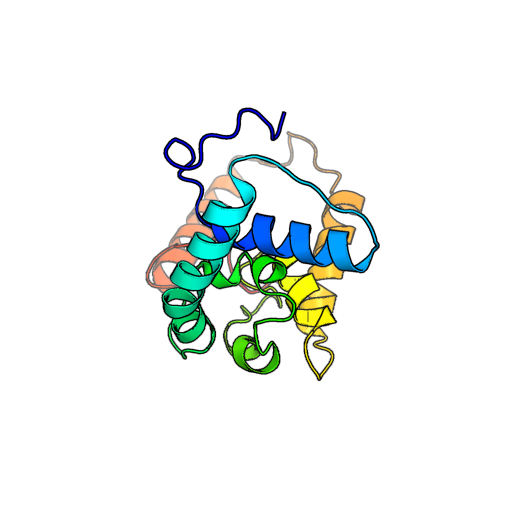1 107 ? -5.145 -7.978 14.312 1.00 94.56 107 TRP A O 1
ATOM 832 N N . ASP A 1 108 ? -5.608 -7.087 12.299 1.00 96.12 108 ASP A N 1
ATOM 833 C CA . ASP A 1 108 ? -6.183 -5.844 12.808 1.00 96.12 108 ASP A CA 1
ATOM 834 C C . ASP A 1 108 ? -7.684 -5.788 12.493 1.00 96.12 108 ASP A C 1
ATOM 836 O O . ASP A 1 108 ? -8.099 -5.546 11.359 1.00 96.12 108 ASP A O 1
ATOM 840 N N . GLU A 1 109 ? -8.490 -6.017 13.529 1.00 97.12 109 GLU A N 1
ATOM 841 C CA . GLU A 1 109 ? -9.954 -6.093 13.448 1.00 97.12 109 GLU A CA 1
ATOM 842 C C . GLU A 1 109 ? -10.596 -4.796 12.927 1.00 97.12 109 GLU A C 1
ATOM 844 O O . GLU A 1 109 ? -11.612 -4.831 12.236 1.00 97.12 109 GLU A O 1
ATOM 849 N N . GLU A 1 110 ? -10.007 -3.628 13.212 1.00 95.94 110 GLU A N 1
ATOM 850 C CA . GLU A 1 110 ? -10.548 -2.346 12.740 1.00 95.94 110 GLU A CA 1
ATOM 851 C C . GLU A 1 110 ? -10.311 -2.173 11.236 1.00 95.94 110 GLU A C 1
ATOM 853 O O . GLU A 1 110 ? -11.190 -1.691 10.517 1.00 95.94 110 GLU A O 1
ATOM 858 N N . ALA A 1 111 ? -9.145 -2.602 10.743 1.00 95.06 111 ALA A N 1
ATOM 859 C CA . ALA A 1 111 ? -8.846 -2.609 9.314 1.00 95.06 111 ALA A CA 1
ATOM 860 C C . ALA A 1 111 ? -9.741 -3.595 8.549 1.00 95.06 111 ALA A C 1
ATOM 862 O O . ALA A 1 111 ? -10.241 -3.262 7.471 1.00 95.06 111 ALA A O 1
ATOM 863 N N . GLU A 1 112 ? -10.015 -4.773 9.113 1.00 94.12 112 GLU A N 1
ATOM 864 C CA . GLU A 1 112 ? -10.999 -5.699 8.547 1.00 94.12 112 GLU A CA 1
ATOM 865 C C . GLU A 1 112 ? -12.406 -5.083 8.527 1.00 94.12 112 GLU A C 1
ATOM 867 O O . GLU A 1 112 ? -13.082 -5.118 7.495 1.00 94.12 112 GLU A O 1
ATOM 872 N N . ALA A 1 113 ? -12.848 -4.481 9.634 1.00 93.06 113 ALA A N 1
ATOM 873 C CA . ALA A 1 113 ? -14.163 -3.850 9.732 1.00 93.06 113 ALA A CA 1
ATOM 874 C C . ALA A 1 113 ? -14.342 -2.712 8.712 1.00 93.06 113 ALA A C 1
ATOM 876 O O . ALA A 1 113 ? -15.428 -2.547 8.143 1.00 93.06 113 ALA A O 1
ATOM 877 N N . TYR A 1 114 ? -13.280 -1.949 8.435 1.00 92.62 114 TYR A N 1
ATOM 878 C CA . TYR A 1 114 ? -13.263 -0.985 7.338 1.00 92.62 114 TYR A CA 1
ATOM 879 C C . TYR A 1 114 ? -13.507 -1.663 5.984 1.00 92.62 114 TYR A C 1
ATOM 881 O O . TYR A 1 114 ? -14.385 -1.235 5.236 1.00 92.62 114 TYR A O 1
ATOM 889 N N . LEU A 1 115 ? -12.771 -2.732 5.673 1.00 89.19 115 LEU A N 1
ATOM 890 C CA . LEU A 1 115 ? -12.882 -3.434 4.391 1.00 89.19 115 LEU A CA 1
ATOM 891 C C . LEU A 1 115 ? -14.255 -4.079 4.191 1.00 89.19 115 LEU A C 1
ATOM 893 O O . LEU A 1 115 ? -14.806 -3.988 3.095 1.00 89.19 115 LEU A O 1
ATOM 897 N N . ARG A 1 116 ? -14.835 -4.670 5.242 1.00 86.56 116 ARG A N 1
ATOM 898 C CA . ARG A 1 116 ? -16.210 -5.193 5.209 1.00 86.56 116 ARG A CA 1
ATOM 899 C C . ARG A 1 116 ? -17.201 -4.094 4.861 1.00 86.56 116 ARG A C 1
ATOM 901 O O . ARG A 1 116 ? -17.930 -4.217 3.889 1.00 86.56 116 ARG A O 1
ATOM 908 N N . ALA A 1 117 ? -17.117 -2.957 5.545 1.00 85.31 117 ALA A N 1
ATOM 909 C CA . ALA A 1 117 ? -17.983 -1.827 5.248 1.00 85.31 117 ALA A CA 1
ATOM 910 C C . ALA A 1 117 ? -17.815 -1.268 3.831 1.00 85.31 117 ALA A C 1
ATOM 912 O O . ALA A 1 117 ? -18.798 -0.850 3.228 1.00 85.31 117 ALA A O 1
ATOM 913 N N . VAL A 1 118 ? -16.597 -1.253 3.284 1.00 84.19 118 VAL A N 1
ATOM 914 C CA . VAL A 1 118 ? -16.360 -0.854 1.887 1.00 84.19 118 VAL A CA 1
ATOM 915 C C . VAL A 1 118 ? -17.026 -1.817 0.902 1.00 84.19 118 VAL A C 1
ATOM 917 O O . VAL A 1 118 ? -17.428 -1.376 -0.168 1.00 84.19 118 VAL A O 1
ATOM 920 N N . LEU A 1 119 ? -17.155 -3.103 1.233 1.00 77.12 119 LEU A N 1
ATOM 921 C CA . LEU A 1 119 ? -17.864 -4.084 0.405 1.00 77.12 119 LEU A CA 1
ATOM 922 C C . LEU A 1 119 ? -19.383 -3.987 0.576 1.00 77.12 119 LEU A C 1
ATOM 924 O O . LEU A 1 119 ? -20.108 -4.056 -0.414 1.00 77.12 119 LEU A O 1
ATOM 928 N N . ASP A 1 120 ? -19.847 -3.774 1.805 1.00 74.06 120 ASP A N 1
ATOM 929 C CA . ASP A 1 120 ? -21.270 -3.675 2.130 1.00 74.06 120 ASP A CA 1
ATOM 930 C C . ASP A 1 120 ? -21.877 -2.381 1.563 1.00 74.06 120 ASP A C 1
ATOM 932 O O . ASP A 1 120 ? -22.976 -2.399 1.020 1.00 74.06 120 ASP A O 1
ATOM 936 N N . THR A 1 121 ? -21.133 -1.265 1.574 1.00 68.69 121 THR A N 1
ATOM 937 C CA . THR A 1 121 ? -21.650 0.050 1.145 1.00 68.69 121 THR A CA 1
ATOM 938 C C . THR A 1 121 ? -22.142 0.049 -0.314 1.00 68.69 121 THR A C 1
ATOM 940 O O . THR A 1 121 ? -23.267 0.478 -0.536 1.00 68.69 121 THR A O 1
ATOM 943 N N . PRO A 1 122 ? -21.398 -0.439 -1.331 1.00 54.94 122 PRO A N 1
ATOM 944 C CA . PRO A 1 122 ? -21.910 -0.571 -2.697 1.00 54.94 122 PRO A CA 1
ATOM 945 C C . PRO A 1 122 ? -23.069 -1.564 -2.820 1.00 54.94 122 PRO A C 1
ATOM 947 O O . PRO A 1 122 ? -23.992 -1.305 -3.591 1.00 54.94 122 PRO A O 1
ATOM 950 N N . LEU A 1 123 ? -23.032 -2.671 -2.070 1.00 51.84 123 LEU A N 1
ATOM 951 C CA . LEU A 1 123 ? -24.060 -3.719 -2.105 1.00 51.84 123 LEU A CA 1
ATOM 952 C C . LEU A 1 123 ? -25.392 -3.250 -1.500 1.00 51.84 123 LEU A C 1
ATOM 954 O O . LEU A 1 123 ? -26.451 -3.686 -1.947 1.00 51.84 123 LEU A O 1
ATOM 958 N N . GLU A 1 124 ? -25.337 -2.326 -0.544 1.00 49.34 124 GLU A N 1
ATOM 959 C CA . GLU A 1 124 ? -26.491 -1.737 0.141 1.00 49.34 124 GLU A CA 1
ATOM 960 C C . GLU A 1 124 ? -26.859 -0.345 -0.388 1.00 49.34 124 GLU A C 1
ATOM 962 O O . GLU A 1 124 ? -27.885 0.200 0.011 1.00 49.34 124 GLU A O 1
ATOM 967 N N . SER A 1 125 ? -26.038 0.234 -1.278 1.00 53.44 125 SER A N 1
ATOM 968 C CA . SER A 1 125 ? -26.039 1.684 -1.498 1.00 53.44 125 SER A CA 1
ATOM 969 C C . SER A 1 125 ? -27.386 2.253 -1.904 1.00 53.44 125 SER A C 1
ATOM 971 O O . SER A 1 125 ? -27.672 3.328 -1.418 1.00 53.44 125 SER A O 1
ATOM 973 N N . GLY A 1 126 ? -28.215 1.587 -2.717 1.00 52.59 126 GLY A N 1
ATOM 974 C CA . GLY A 1 126 ? -29.649 1.911 -2.875 1.00 52.59 126 GLY A CA 1
ATOM 975 C C . GLY A 1 126 ? -30.038 3.383 -3.129 1.00 52.59 126 GLY A C 1
ATOM 976 O O . GLY A 1 126 ? -31.219 3.699 -3.050 1.00 52.59 126 GLY A O 1
ATOM 977 N N . PHE A 1 127 ? -29.077 4.273 -3.400 1.00 44.38 127 PHE A N 1
ATOM 978 C CA . PHE A 1 127 ? -29.256 5.717 -3.332 1.00 44.38 127 PHE A CA 1
ATOM 979 C C . PHE A 1 127 ? -29.950 6.195 -4.600 1.00 44.38 127 PHE A C 1
ATOM 981 O O . PHE A 1 127 ? -29.432 6.012 -5.708 1.00 44.38 127 PHE A O 1
ATOM 988 N N . GLU A 1 128 ? -31.085 6.860 -4.424 1.00 52.00 128 GLU A N 1
ATOM 989 C CA . GLU A 1 128 ? -31.775 7.573 -5.490 1.00 52.00 128 GLU A CA 1
ATOM 990 C C . GLU A 1 128 ? -31.389 9.056 -5.436 1.00 52.00 128 GLU A C 1
ATOM 992 O O . GLU A 1 128 ? -31.028 9.627 -4.406 1.00 52.00 128 GLU A O 1
ATOM 997 N N . LYS A 1 129 ? -31.434 9.717 -6.593 1.00 46.59 129 LYS A N 1
ATOM 998 C CA . LYS A 1 129 ? -30.936 11.093 -6.770 1.00 46.59 129 LYS A CA 1
ATOM 999 C C . LYS A 1 129 ? -31.699 12.144 -5.938 1.00 46.59 129 LYS A C 1
ATOM 1001 O O . LYS A 1 129 ? -31.218 13.269 -5.808 1.00 46.59 129 LYS A O 1
ATOM 1006 N N . ASP A 1 130 ? -32.855 11.768 -5.392 1.00 57.28 130 ASP A N 1
ATOM 1007 C CA . ASP A 1 130 ? -33.782 12.616 -4.638 1.00 57.28 130 ASP A CA 1
ATOM 1008 C C . ASP A 1 130 ? -33.514 12.633 -3.116 1.00 57.28 130 ASP A C 1
ATOM 1010 O O . ASP A 1 130 ? -34.099 13.449 -2.403 1.00 57.28 130 ASP A O 1
ATOM 1014 N N . ASP A 1 131 ? -32.574 11.817 -2.620 1.00 57.81 131 ASP A N 1
ATOM 1015 C CA . ASP A 1 131 ? -32.247 11.685 -1.187 1.00 57.81 131 ASP A CA 1
ATOM 1016 C C . ASP A 1 131 ? -31.428 12.860 -0.605 1.00 57.81 131 ASP A C 1
ATOM 1018 O O . ASP A 1 131 ? -31.096 12.879 0.580 1.00 57.81 131 ASP A O 1
ATOM 1022 N N . LEU A 1 132 ? -31.087 13.865 -1.419 1.00 55.62 132 LEU A N 1
ATOM 1023 C CA . LEU A 1 132 ? -30.323 15.047 -1.003 1.00 55.62 132 LEU A CA 1
ATOM 1024 C C . LEU A 1 132 ? -31.196 16.305 -1.070 1.00 55.62 132 LEU A C 1
ATOM 1026 O O . LEU A 1 132 ? -31.116 17.101 -2.012 1.00 55.62 132 LEU A O 1
ATOM 1030 N N . LEU A 1 133 ? -32.033 16.509 -0.050 1.00 63.06 133 LEU A N 1
ATOM 1031 C CA . LEU A 1 133 ? -32.876 17.698 0.054 1.00 63.06 133 LEU A CA 1
ATOM 1032 C C . LEU A 1 133 ? -32.097 18.904 0.607 1.00 63.06 133 LEU A C 1
ATOM 1034 O O . LEU A 1 133 ? -31.021 18.813 1.197 1.00 63.06 133 LEU A O 1
ATOM 1038 N N . ARG A 1 134 ? -32.668 20.102 0.429 1.00 56.69 134 ARG A N 1
ATOM 1039 C CA . ARG A 1 134 ? -32.050 21.386 0.818 1.00 56.69 134 ARG A CA 1
ATOM 1040 C C . ARG A 1 134 ? -31.756 21.489 2.328 1.00 56.69 134 ARG A C 1
ATOM 1042 O O . ARG A 1 134 ? -30.859 22.234 2.721 1.00 56.69 134 ARG A O 1
ATOM 1049 N N . GLU A 1 135 ? -32.481 20.749 3.166 1.00 59.44 135 GLU A N 1
ATOM 1050 C CA . GLU A 1 135 ? -32.210 20.654 4.608 1.00 59.44 135 GLU A CA 1
ATOM 1051 C C . GLU A 1 135 ? -30.928 19.866 4.918 1.00 59.44 135 GLU A C 1
ATOM 1053 O O . GLU A 1 135 ? -30.209 20.211 5.860 1.00 59.44 135 GLU A O 1
ATOM 1058 N N . ASP A 1 136 ? -30.565 18.893 4.082 1.00 61.28 136 ASP A N 1
ATOM 1059 C CA . ASP A 1 136 ? -29.361 18.076 4.256 1.00 61.28 136 ASP A CA 1
ATOM 1060 C C . ASP A 1 136 ? -28.089 18.836 3.858 1.00 61.28 136 ASP A C 1
ATOM 1062 O O . ASP A 1 136 ? -27.035 18.655 4.467 1.00 61.28 136 ASP A O 1
ATOM 1066 N N . ILE A 1 137 ? -28.198 19.816 2.955 1.00 63.47 137 ILE A N 1
ATOM 1067 C CA . ILE A 1 137 ? -27.100 20.741 2.613 1.00 63.47 137 ILE A CA 1
ATOM 1068 C C . ILE A 1 137 ? -26.691 21.610 3.817 1.00 63.47 137 ILE A C 1
ATOM 1070 O O . ILE A 1 137 ? -25.504 21.887 4.022 1.00 63.47 137 ILE A O 1
ATOM 1074 N N . ARG A 1 138 ? -27.645 22.023 4.664 1.00 61.91 138 ARG A N 1
ATOM 1075 C CA . ARG A 1 138 ? -27.327 22.752 5.907 1.00 61.91 138 ARG A CA 1
ATOM 1076 C C . ARG A 1 138 ? -26.603 21.861 6.912 1.00 61.91 138 ARG A C 1
ATOM 1078 O O . ARG A 1 138 ? -25.631 22.315 7.511 1.00 61.91 138 ARG A O 1
ATOM 1085 N N . LYS A 1 139 ? -27.031 20.604 7.056 1.00 60.47 139 LYS A N 1
ATOM 1086 C CA . LYS A 1 139 ? -26.350 19.619 7.911 1.00 60.47 139 LYS A CA 1
ATOM 1087 C C . LYS A 1 139 ? -24.924 19.358 7.421 1.00 60.47 139 LYS A C 1
ATOM 1089 O O . LYS A 1 139 ? -24.007 19.386 8.233 1.00 60.47 139 LYS A O 1
ATOM 1094 N N . LEU A 1 140 ? -24.719 19.222 6.107 1.00 59.69 140 LEU A N 1
ATOM 1095 C CA . LEU A 1 140 ? -23.389 19.100 5.495 1.00 59.69 140 LEU A CA 1
ATOM 1096 C C . LEU A 1 140 ? -22.503 20.317 5.780 1.00 59.69 140 LEU A C 1
ATOM 1098 O O . LEU A 1 140 ? -21.323 20.162 6.072 1.00 59.69 140 LEU A O 1
ATOM 1102 N N . THR A 1 141 ? -23.064 21.526 5.741 1.00 64.38 141 THR A N 1
ATOM 1103 C CA . THR A 1 141 ? -22.308 22.756 6.029 1.00 64.38 141 THR A CA 1
ATOM 1104 C C . THR A 1 141 ? -21.849 22.795 7.488 1.00 64.38 141 THR A C 1
ATOM 1106 O O . THR A 1 141 ? -20.684 23.073 7.754 1.00 64.38 141 THR A O 1
ATOM 1109 N N . ILE A 1 142 ? -22.736 22.450 8.427 1.00 69.94 142 ILE A N 1
ATOM 1110 C CA . ILE A 1 142 ? -22.407 22.368 9.859 1.00 69.94 142 ILE A CA 1
ATOM 1111 C C . ILE A 1 142 ? -21.371 21.265 10.111 1.00 69.94 142 ILE A C 1
ATOM 1113 O O . ILE A 1 142 ? -20.423 21.483 10.864 1.00 69.94 142 ILE A O 1
ATOM 1117 N N . LEU A 1 143 ? -21.512 20.107 9.458 1.00 66.88 143 LEU A N 1
ATOM 1118 C CA . LEU A 1 143 ? -20.567 18.992 9.542 1.00 66.88 143 LEU A CA 1
ATOM 1119 C C . LEU A 1 143 ? -19.173 19.406 9.047 1.00 66.88 143 LEU A C 1
ATOM 1121 O O . LEU A 1 143 ? -18.179 19.159 9.727 1.00 66.88 143 LEU A O 1
ATOM 1125 N N . LEU A 1 144 ? -19.093 20.064 7.888 1.00 62.97 144 LEU A N 1
ATOM 1126 C CA . LEU A 1 144 ? -17.835 20.543 7.311 1.00 62.97 144 LEU A CA 1
ATOM 1127 C C . LEU A 1 144 ? -17.190 21.624 8.179 1.00 62.97 144 LEU A C 1
ATOM 1129 O O . LEU A 1 144 ? -15.986 21.577 8.410 1.00 62.97 144 LEU A O 1
ATOM 1133 N N . GLU A 1 145 ? -17.973 22.576 8.685 1.00 70.94 145 GLU A N 1
ATOM 1134 C CA . GLU A 1 145 ? -17.481 23.633 9.573 1.00 70.94 145 GLU A CA 1
ATOM 1135 C C . GLU A 1 145 ? -16.981 23.070 10.910 1.00 70.94 145 GLU A C 1
ATOM 1137 O O . GLU A 1 145 ? -15.951 23.512 11.424 1.00 70.94 145 GLU A O 1
ATOM 1142 N N . THR A 1 146 ? -17.679 22.071 11.453 1.00 68.19 146 THR A N 1
ATOM 1143 C CA . THR A 1 146 ? -17.259 21.362 12.667 1.00 68.19 146 THR A CA 1
ATOM 1144 C C . THR A 1 146 ? -15.936 20.646 12.422 1.00 68.19 146 THR A C 1
ATOM 1146 O O . THR A 1 146 ? -14.980 20.910 13.146 1.00 68.19 146 THR A O 1
ATOM 1149 N N . ASN A 1 147 ? -15.839 19.856 11.348 1.00 61.72 147 ASN A N 1
ATOM 1150 C CA . ASN A 1 147 ? -14.614 19.153 10.957 1.00 61.72 147 ASN A CA 1
ATOM 1151 C C . ASN A 1 147 ? -13.431 20.104 10.711 1.00 61.72 147 ASN A C 1
ATOM 1153 O O . ASN A 1 147 ? -12.328 19.868 11.198 1.00 61.72 147 ASN A O 1
ATOM 1157 N N . LEU A 1 148 ? -13.663 21.220 10.015 1.00 65.69 148 LEU A N 1
ATOM 1158 C CA . LEU A 1 148 ? -12.657 22.259 9.774 1.00 65.69 148 LEU A CA 1
ATOM 1159 C C . LEU A 1 148 ? -12.063 22.803 11.078 1.00 65.69 148 LEU A C 1
ATOM 1161 O O . LEU A 1 148 ? -10.851 23.006 11.171 1.00 65.69 148 LEU A O 1
ATOM 1165 N N . LYS A 1 149 ? -12.913 23.056 12.078 1.00 67.88 149 LYS A N 1
ATOM 1166 C CA . LYS A 1 149 ? -12.506 23.633 13.365 1.00 67.88 149 LYS A CA 1
ATOM 1167 C C . LYS A 1 149 ? -11.848 22.605 14.280 1.00 67.88 149 LYS A C 1
ATOM 1169 O O . LYS A 1 149 ? -10.893 22.952 14.970 1.00 67.88 149 LYS A O 1
ATOM 1174 N N . THR A 1 150 ? -12.339 21.368 14.301 1.00 62.28 150 THR A N 1
ATOM 1175 C CA . THR A 1 150 ? -11.825 20.312 15.188 1.00 62.28 150 THR A CA 1
ATOM 1176 C C . THR A 1 150 ? -10.527 19.693 14.681 1.00 62.28 150 THR A C 1
ATOM 1178 O O . THR A 1 150 ? -9.695 19.307 15.499 1.00 62.28 150 THR A O 1
ATOM 1181 N N . GLN A 1 151 ? -10.313 19.637 13.362 1.00 56.78 151 GLN A N 1
ATOM 1182 C CA . GLN A 1 151 ? -9.162 18.952 12.757 1.00 56.78 151 GLN A CA 1
ATOM 1183 C C . GLN A 1 151 ? -8.055 19.893 12.246 1.00 56.78 151 GLN A C 1
ATOM 1185 O O . GLN A 1 151 ? -7.085 19.437 11.644 1.00 56.78 151 GLN A O 1
ATOM 1190 N N . GLY A 1 152 ? -8.158 21.207 12.491 1.00 57.16 152 GLY A N 1
ATOM 1191 C CA . GLY A 1 152 ? -7.148 22.183 12.053 1.00 57.16 152 GLY A CA 1
ATOM 1192 C C . GLY A 1 152 ? -7.090 22.382 10.530 1.00 57.16 152 GLY A C 1
ATOM 1193 O O . GLY A 1 152 ? -6.060 22.804 10.004 1.00 57.16 152 GLY A O 1
ATOM 1194 N N . GLY A 1 153 ? -8.183 22.067 9.827 1.00 56.78 153 GLY A N 1
ATOM 1195 C CA . GLY A 1 153 ? -8.307 22.029 8.366 1.00 56.78 153 GLY A CA 1
ATOM 1196 C C . GLY A 1 153 ? -9.052 20.774 7.881 1.00 56.78 153 GLY A C 1
ATOM 1197 O O . GLY A 1 153 ? -9.396 19.909 8.675 1.00 56.78 153 GLY A O 1
ATOM 1198 N N . ILE A 1 154 ? -9.287 20.658 6.569 1.00 51.84 154 ILE A N 1
ATOM 1199 C CA . ILE A 1 154 ? -9.706 19.408 5.896 1.00 51.84 154 ILE A CA 1
ATOM 1200 C C . ILE A 1 154 ? -8.663 19.093 4.830 1.00 51.84 154 ILE A C 1
ATOM 1202 O O . ILE A 1 154 ? -8.569 19.790 3.823 1.00 51.84 154 ILE A O 1
ATOM 1206 N N . VAL A 1 155 ? -7.855 18.061 5.068 1.00 46.53 155 VAL A N 1
ATOM 1207 C CA . VAL A 1 155 ? -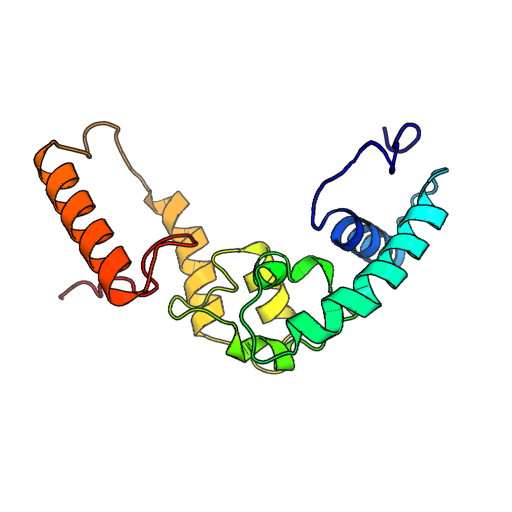6.797 17.606 4.147 1.00 46.53 155 VAL A CA 1
ATOM 1208 C C . VAL A 1 155 ? -7.095 16.231 3.528 1.00 46.53 155 VAL A C 1
ATOM 1210 O O . VAL A 1 155 ? -6.232 15.667 2.861 1.00 46.53 155 VAL A O 1
ATOM 1213 N N . GLY A 1 156 ? -8.302 15.675 3.713 1.00 56.81 156 GLY A N 1
ATOM 1214 C CA . GLY A 1 156 ? -8.636 14.324 3.244 1.00 56.81 156 GLY A CA 1
ATOM 1215 C C . GLY A 1 156 ? -10.113 13.923 3.361 1.00 56.81 156 GLY A C 1
ATOM 1216 O O . GLY A 1 156 ? -10.977 14.739 3.676 1.00 56.81 156 GLY A O 1
ATOM 1217 N N . PHE A 1 157 ? -10.386 12.649 3.057 1.00 53.53 157 PHE A N 1
ATOM 1218 C CA . PHE A 1 157 ? -11.719 12.040 3.006 1.00 53.53 157 PHE A CA 1
ATOM 1219 C C . PHE A 1 157 ? -12.369 11.926 4.398 1.00 53.53 157 PHE A C 1
ATOM 1221 O O . PHE A 1 157 ? -12.079 10.972 5.107 1.00 53.53 157 PHE A O 1
ATOM 1228 N N . GLY A 1 158 ? -13.283 12.846 4.732 1.00 50.50 158 GLY A N 1
ATOM 1229 C CA . GLY A 1 158 ? -14.340 12.681 5.747 1.00 50.50 158 GLY A CA 1
ATOM 1230 C C . GLY A 1 158 ? -13.919 12.413 7.201 1.00 50.50 158 GLY A C 1
ATOM 1231 O O . GLY A 1 158 ? -12.783 12.078 7.517 1.00 50.50 158 GLY A O 1
ATOM 1232 N N . GLU A 1 159 ? -14.870 12.578 8.119 1.00 47.66 159 GLU A N 1
ATOM 1233 C CA . GLU A 1 159 ? -14.648 12.356 9.546 1.00 47.66 159 GLU A CA 1
ATOM 1234 C C . GLU A 1 159 ? -14.378 10.872 9.844 1.00 47.66 159 GLU A C 1
ATOM 1236 O O . GLU A 1 159 ? -15.013 9.954 9.321 1.00 47.66 159 GLU A O 1
ATOM 1241 N N . THR A 1 160 ? -13.392 10.656 10.703 1.00 50.56 160 THR A N 1
ATOM 1242 C CA . THR A 1 160 ? -12.760 9.388 11.065 1.00 50.56 160 THR A CA 1
ATOM 1243 C C . THR A 1 160 ? -13.588 8.526 12.022 1.00 50.56 160 THR A C 1
ATOM 1245 O O . THR A 1 160 ? -13.123 7.484 12.469 1.00 50.56 160 THR A O 1
ATOM 1248 N N . THR A 1 161 ? -14.838 8.892 12.294 1.00 39.94 161 THR A N 1
ATOM 1249 C CA . THR A 1 161 ? -15.755 8.150 13.165 1.00 39.94 161 THR A CA 1
ATOM 1250 C C . THR A 1 161 ? -17.128 8.053 12.509 1.00 39.94 161 THR A C 1
ATOM 1252 O O . THR A 1 161 ? -17.783 9.070 12.286 1.00 39.94 161 THR A O 1
ATOM 1255 N N . ARG A 1 162 ? -17.586 6.830 12.212 1.00 36.25 162 ARG A N 1
ATOM 1256 C CA . ARG A 1 162 ? -18.992 6.596 11.848 1.00 36.25 162 ARG A CA 1
ATOM 1257 C C . ARG A 1 162 ? -19.875 6.844 13.080 1.00 36.25 162 ARG A C 1
ATOM 1259 O O . ARG A 1 162 ? -19.517 6.362 14.156 1.00 36.25 162 ARG A O 1
ATOM 1266 N N . PRO A 1 163 ? -21.024 7.530 12.953 1.00 36.97 163 PRO A N 1
ATOM 1267 C CA . PRO A 1 163 ? -22.030 7.531 14.006 1.00 36.97 163 PRO A CA 1
ATOM 1268 C C . PRO A 1 163 ? -22.505 6.091 14.230 1.00 36.97 163 PRO A C 1
ATOM 1270 O O . PRO A 1 163 ? -22.877 5.403 13.279 1.00 36.97 163 PRO A O 1
ATOM 1273 N N . VAL A 1 164 ? -22.456 5.622 15.476 1.00 37.66 164 VAL A N 1
ATOM 1274 C CA . VAL A 1 164 ? -23.066 4.345 15.866 1.00 37.66 164 VAL A CA 1
ATOM 1275 C C . VAL A 1 164 ? -24.585 4.525 15.781 1.00 37.66 164 VAL A C 1
ATOM 1277 O O . VAL A 1 164 ? -25.087 5.493 16.353 1.00 37.66 164 VAL A O 1
ATOM 1280 N N . PRO A 1 165 ? -25.331 3.647 15.086 1.00 33.66 165 PRO A N 1
ATOM 1281 C CA . PRO A 1 165 ? -26.781 3.740 15.083 1.00 33.66 165 PRO A CA 1
ATOM 1282 C C . PRO A 1 165 ? -27.303 3.441 16.492 1.00 33.66 165 PRO A C 1
ATOM 1284 O O . PRO A 1 165 ? -26.993 2.392 17.063 1.00 33.66 165 PRO A O 1
ATOM 1287 N N . GLU A 1 166 ? -28.074 4.373 17.056 1.00 37.69 166 GLU A N 1
ATOM 1288 C CA . GLU A 1 166 ? -28.849 4.127 18.272 1.00 37.69 166 GLU A CA 1
ATOM 1289 C C . GLU A 1 166 ? -29.837 2.981 17.997 1.00 37.69 166 GLU A C 1
ATOM 1291 O O . GLU A 1 166 ? -30.542 2.986 16.986 1.00 37.69 166 GLU A O 1
ATOM 1296 N N . ARG A 1 167 ? -29.810 1.962 18.865 1.00 40.25 167 ARG A N 1
ATOM 1297 C CA . ARG A 1 167 ? -30.750 0.833 18.855 1.00 40.25 167 ARG A CA 1
ATOM 1298 C C . ARG A 1 167 ? -32.036 1.189 19.581 1.00 40.25 167 ARG A C 1
ATOM 1300 O O . ARG A 1 167 ? -31.931 1.854 20.635 1.00 40.25 167 ARG A O 1
#

Organism: NCBI:txid1231657

pLDDT: mean 78.13, std 16.82, range [33.66, 97.12]

Foldseek 3Di:
DLQPDDPVPDPDPLCLQQVLLVQVVCVVVVHHDDYPCNVVSNVVNVVVCVVVQVVQLDLDADPCLQPLNSQPPNHQLQSNCSCQFLQLGSQLHLSSLVSSQVRHPDHDPSSVVSNVCVVVCVVVVPDDPPPDDPVVVVVVVVLQVVCCVVVVHDPGDDDRDDPDDDD

Sequence (167 aa):
MLGGWDLEATDRVGLEVLVPNLLRLLEIQGVKFDFPARKALMALNEVKWTKLGPALTSPTPTTLIHTLEAFFGTLDFDKVKHHKIPNGSMLASPSSTVAYLMNSSTWDEEAEAYLRAVLDTPLESGFEKDDLLREDIRKLTILLETNLKTQGGIVGFGETTRPVPER